Protein AF-A0A8T6RBJ7-F1 (afdb_monomer)

Solvent-accessible surface area (backbone atoms only — not comparable to full-atom values): 4132 Å² total; per-residue (Å²): 97,73,65,60,36,66,70,40,97,50,73,37,40,67,64,57,52,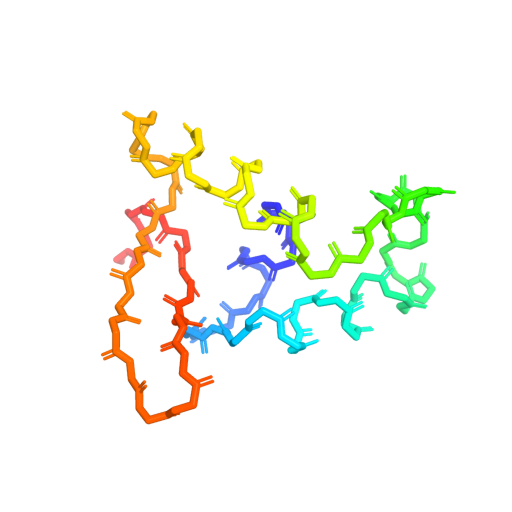52,57,54,33,71,33,80,96,28,41,91,73,36,85,74,69,59,57,74,68,55,46,52,57,55,48,50,56,35,38,77,70,58,53,28,45,77,43,86,51,96,94,46,56,29,37,29,50,46,86,84,123

Nearest PDB structures (foldseek):
  4jba-assembly1_B  TM=7.551E-01  e=8.838E-02  Escherichia coli K-12
  6dk4-assembly1_B-2  TM=7.869E-01  e=2.234E-01  Campylobacter jejuni
  5k1y-assembly1_F  TM=6.653E-01  e=1.501E-01  Sulfolobus sp. NOB8H2
  3jth-assembly1_A  TM=6.872E-01  e=2.725E-01  Vibrio vulnificus CMCP6
  3htu-assembly2_C  TM=7.032E-01  e=1.250E+00  Homo sapiens

Secondary structure (DSSP, 8-state):
-HHHHHH-SS-EEHHHHHHHHTSGGGGGG-TT---HHHHHHHHHHHHHTTSEEEEEETTEEEEEETT--

Sequence (69 aa):
MLRILKDASGDLTTAEILESAHREEHSEICQDCAGGDAFIVAARQLVERGLITRKLAKGGYRWRIAGDE

pLDDT: mean 81.04, std 10.54, range [46.0, 92.38]

Radius of gyration: 11.26 Å; Cα contacts (8 Å, |Δi|>4): 77; chains: 1; bounding box: 29×28×28 Å

Mean predicted aligned error: 5.63 Å

Structure (mmCIF, N/CA/C/O backbone):
data_AF-A0A8T6RBJ7-F1
#
_entry.id   AF-A0A8T6RBJ7-F1
#
loop_
_atom_site.group_PDB
_atom_site.id
_atom_site.type_symbol
_atom_site.label_atom_id
_atom_site.label_alt_id
_atom_site.label_comp_id
_atom_site.label_asym_id
_atom_site.label_entity_id
_atom_site.label_seq_id
_atom_site.pdbx_PDB_ins_code
_atom_site.Cartn_x
_atom_site.Cartn_y
_atom_site.Cartn_z
_atom_site.occupancy
_atom_site.B_iso_or_equiv
_atom_site.auth_seq_id
_atom_site.auth_comp_id
_atom_site.auth_asym_id
_atom_site.auth_atom_id
_atom_site.pdbx_PDB_model_num
ATOM 1 N N . MET A 1 1 ? 6.455 -5.331 1.314 1.00 73.31 1 MET A N 1
ATOM 2 C CA . MET A 1 1 ? 5.551 -4.177 1.537 1.00 73.31 1 MET A CA 1
ATOM 3 C C . MET A 1 1 ? 4.789 -4.228 2.863 1.00 73.31 1 MET A C 1
ATOM 5 O O . MET A 1 1 ? 5.039 -3.356 3.677 1.00 73.31 1 MET A O 1
ATOM 9 N N . LEU A 1 2 ? 3.882 -5.187 3.124 1.00 80.69 2 LEU A N 1
ATOM 10 C CA . LEU A 1 2 ? 3.118 -5.193 4.393 1.00 80.69 2 LEU A CA 1
ATOM 11 C C . LEU A 1 2 ? 4.024 -5.241 5.632 1.00 80.69 2 LEU A C 1
ATOM 13 O O . LEU A 1 2 ? 3.742 -4.569 6.612 1.00 80.69 2 LEU A O 1
ATOM 17 N N . ARG A 1 3 ? 5.137 -5.983 5.561 1.00 82.06 3 ARG A N 1
ATOM 18 C CA . ARG A 1 3 ? 6.150 -6.026 6.625 1.00 82.06 3 ARG A CA 1
ATOM 19 C C . ARG A 1 3 ? 6.809 -4.661 6.865 1.00 82.06 3 ARG A C 1
ATOM 21 O O . ARG A 1 3 ? 6.850 -4.227 8.000 1.00 82.06 3 ARG A O 1
ATOM 28 N N . ILE A 1 4 ? 7.179 -3.953 5.794 1.00 83.69 4 ILE A N 1
ATOM 29 C CA . ILE A 1 4 ? 7.730 -2.585 5.847 1.00 83.69 4 ILE A CA 1
ATOM 30 C C . ILE A 1 4 ? 6.737 -1.620 6.512 1.00 83.69 4 ILE A C 1
ATOM 32 O O . ILE A 1 4 ? 7.120 -0.820 7.352 1.00 83.69 4 ILE A O 1
ATOM 36 N N . LEU A 1 5 ? 5.447 -1.709 6.166 1.00 85.44 5 LEU A N 1
ATOM 37 C CA . LEU A 1 5 ? 4.410 -0.860 6.769 1.00 85.44 5 LEU A CA 1
ATOM 38 C C . LEU A 1 5 ? 4.094 -1.213 8.225 1.00 85.44 5 LEU A C 1
ATOM 40 O O . LEU A 1 5 ? 3.603 -0.349 8.937 1.00 85.44 5 LEU A O 1
ATOM 44 N N . LYS A 1 6 ? 4.325 -2.462 8.644 1.00 85.44 6 LYS A N 1
ATOM 45 C CA . LYS A 1 6 ? 4.198 -2.886 10.045 1.00 85.44 6 LYS A CA 1
ATOM 46 C C . LYS A 1 6 ? 5.390 -2.457 10.894 1.00 85.44 6 LYS A C 1
ATOM 48 O O . LYS A 1 6 ? 5.220 -2.199 12.074 1.00 85.44 6 LYS A O 1
ATOM 53 N N . ASP A 1 7 ? 6.581 -2.433 10.307 1.00 83.44 7 ASP A N 1
ATOM 54 C CA . ASP A 1 7 ? 7.795 -1.993 10.996 1.00 83.44 7 ASP A CA 1
ATOM 55 C C . ASP A 1 7 ? 7.833 -0.462 11.149 1.00 83.44 7 ASP A C 1
ATOM 57 O O . ASP A 1 7 ? 8.336 0.087 12.127 1.00 83.44 7 ASP A O 1
ATOM 61 N N . ALA A 1 8 ? 7.214 0.249 10.204 1.00 82.94 8 ALA A N 1
ATOM 62 C CA . ALA A 1 8 ? 7.088 1.693 10.252 1.00 82.94 8 ALA A CA 1
ATOM 63 C C . ALA A 1 8 ? 6.188 2.156 11.407 1.00 82.94 8 ALA A C 1
ATOM 65 O O . ALA A 1 8 ? 4.991 1.888 11.425 1.00 82.94 8 ALA A O 1
ATOM 66 N N . SER A 1 9 ? 6.722 2.986 12.306 1.00 77.00 9 SER A N 1
ATOM 67 C CA . SER A 1 9 ? 5.948 3.627 13.386 1.00 77.00 9 SER A CA 1
ATOM 68 C C . SER A 1 9 ? 5.000 4.745 12.905 1.00 77.00 9 SER A C 1
ATOM 70 O O . SER A 1 9 ? 4.582 5.596 13.691 1.00 77.00 9 SER A O 1
ATOM 72 N N . GLY A 1 10 ? 4.697 4.820 11.606 1.00 83.44 10 GLY A N 1
ATOM 73 C CA . GLY A 1 10 ? 3.978 5.938 11.006 1.00 83.44 10 GLY A CA 1
ATOM 74 C C . GLY A 1 10 ? 3.599 5.714 9.546 1.00 83.44 10 GLY A C 1
ATOM 75 O O . GLY A 1 10 ? 3.776 4.641 8.977 1.00 83.44 10 GLY A O 1
ATOM 76 N N . ASP A 1 11 ? 3.023 6.748 8.936 1.00 88.75 11 ASP A N 1
ATOM 77 C CA . ASP A 1 11 ? 2.698 6.722 7.514 1.00 88.75 11 ASP A CA 1
ATOM 78 C C . ASP A 1 11 ? 3.941 6.943 6.643 1.00 88.75 11 ASP A C 1
ATOM 80 O O . ASP A 1 11 ? 4.698 7.886 6.859 1.00 88.75 11 ASP A O 1
ATOM 84 N N . LEU A 1 12 ? 4.113 6.092 5.632 1.00 89.56 12 LEU A N 1
ATOM 85 C CA . LEU A 1 12 ? 5.229 6.159 4.691 1.00 89.56 12 LEU A CA 1
ATOM 86 C C . LEU A 1 12 ? 4.758 6.566 3.300 1.00 89.56 12 LEU A C 1
ATOM 88 O O . LEU A 1 12 ? 3.690 6.160 2.836 1.00 89.56 12 LEU A O 1
ATOM 92 N N . THR A 1 13 ? 5.574 7.336 2.593 1.00 90.81 13 THR A N 1
ATOM 93 C CA . THR A 1 13 ? 5.378 7.586 1.162 1.00 90.81 13 THR A CA 1
ATOM 94 C C . THR A 1 13 ? 5.735 6.354 0.331 1.00 90.81 13 THR A C 1
ATOM 96 O O . THR A 1 13 ? 6.489 5.483 0.760 1.00 90.81 13 THR A O 1
ATOM 99 N N . THR A 1 14 ? 5.228 6.283 -0.904 1.00 87.62 14 THR A N 1
ATOM 100 C CA . THR A 1 14 ? 5.635 5.228 -1.851 1.00 87.62 14 THR A CA 1
ATOM 101 C C . THR A 1 14 ? 7.156 5.181 -2.035 1.00 87.62 14 THR A C 1
ATOM 103 O O . THR A 1 14 ? 7.717 4.094 -2.105 1.00 87.62 14 THR A O 1
ATOM 106 N N . ALA A 1 15 ? 7.823 6.340 -2.071 1.00 86.62 15 ALA A N 1
ATOM 107 C CA . ALA A 1 15 ? 9.276 6.419 -2.188 1.00 86.62 15 ALA A CA 1
ATOM 108 C C . ALA A 1 15 ? 9.979 5.781 -0.983 1.00 86.62 15 ALA A C 1
ATOM 110 O O . ALA A 1 15 ? 10.798 4.892 -1.173 1.00 86.62 15 ALA A O 1
ATOM 111 N N . GLU A 1 16 ? 9.594 6.147 0.242 1.00 88.06 16 GLU A N 1
ATOM 112 C CA . GLU A 1 16 ? 10.182 5.573 1.461 1.00 88.06 16 GLU A CA 1
ATOM 113 C C . GLU A 1 16 ? 9.981 4.057 1.543 1.00 88.06 16 GLU A C 1
ATOM 115 O O . GLU A 1 16 ? 10.874 3.334 1.971 1.00 88.06 16 GLU A O 1
ATOM 120 N N . ILE A 1 17 ? 8.829 3.548 1.099 1.00 86.56 17 ILE A N 1
ATOM 121 C CA . ILE A 1 17 ? 8.571 2.103 1.103 1.00 86.56 17 ILE A CA 1
ATOM 122 C C . ILE A 1 17 ? 9.460 1.384 0.089 1.00 86.56 17 ILE A C 1
ATOM 124 O O . ILE A 1 17 ? 9.952 0.299 0.389 1.00 86.56 17 ILE A O 1
ATOM 128 N N . LEU A 1 18 ? 9.664 1.969 -1.092 1.00 83.81 18 LEU A N 1
ATOM 129 C CA . LEU A 1 18 ? 10.555 1.414 -2.111 1.00 83.81 18 LEU A CA 1
ATOM 130 C C . LEU A 1 18 ? 12.018 1.458 -1.660 1.00 83.81 18 LEU A C 1
ATOM 132 O O . LEU A 1 18 ? 12.721 0.464 -1.804 1.00 83.81 18 LEU A O 1
ATOM 136 N N . GLU A 1 19 ? 12.460 2.555 -1.043 1.00 85.06 19 GLU A N 1
ATOM 137 C CA . GLU A 1 19 ? 13.807 2.642 -0.470 1.00 85.06 19 GLU A CA 1
ATOM 138 C C . GLU A 1 19 ? 14.012 1.617 0.649 1.00 85.06 19 GLU A C 1
ATOM 140 O O . GLU A 1 19 ? 15.020 0.913 0.665 1.00 85.06 19 GLU A O 1
ATOM 145 N N . SER A 1 20 ? 13.035 1.459 1.546 1.00 83.50 20 SER A N 1
ATOM 146 C CA . SER A 1 20 ? 13.071 0.431 2.592 1.00 83.50 20 SER A CA 1
ATOM 147 C C . SER A 1 20 ? 13.048 -0.988 2.024 1.00 83.50 20 SER A C 1
ATOM 149 O O . SER A 1 20 ? 13.653 -1.881 2.611 1.00 83.50 20 SER A O 1
ATOM 151 N N . ALA A 1 21 ? 12.384 -1.209 0.886 1.00 80.06 21 ALA A N 1
ATOM 152 C CA . ALA A 1 21 ? 12.353 -2.506 0.213 1.00 80.06 21 ALA A CA 1
ATOM 153 C C . ALA A 1 21 ? 13.704 -2.881 -0.419 1.00 80.06 21 ALA A C 1
ATOM 155 O O . ALA A 1 21 ? 13.994 -4.065 -0.551 1.00 80.06 21 ALA A O 1
ATOM 156 N N . HIS A 1 22 ? 14.537 -1.894 -0.766 1.00 78.75 22 HIS A N 1
ATOM 157 C CA . HIS A 1 22 ? 15.894 -2.114 -1.277 1.00 78.75 22 HIS A CA 1
ATOM 158 C C . HIS A 1 22 ? 16.932 -2.398 -0.182 1.00 78.75 22 HIS A C 1
ATOM 160 O O . HIS A 1 22 ? 18.074 -2.733 -0.499 1.00 78.75 22 HIS A O 1
ATOM 166 N N . ARG A 1 23 ? 16.576 -2.265 1.100 1.00 80.88 23 ARG A N 1
ATOM 167 C CA . ARG A 1 23 ? 17.486 -2.592 2.203 1.00 80.88 23 ARG A CA 1
ATOM 168 C C . ARG A 1 23 ? 17.645 -4.102 2.352 1.00 80.88 23 ARG A C 1
ATOM 170 O O . ARG A 1 23 ? 16.706 -4.859 2.110 1.00 80.88 23 ARG A O 1
ATOM 177 N N . GLU A 1 24 ? 18.814 -4.535 2.822 1.00 71.50 24 GLU A N 1
ATOM 178 C CA . GLU A 1 24 ? 19.138 -5.958 3.010 1.00 71.50 24 GLU A CA 1
ATOM 179 C C . GLU A 1 24 ? 18.127 -6.684 3.916 1.00 71.50 24 GLU A C 1
ATOM 181 O O . GLU A 1 24 ? 17.736 -7.809 3.620 1.00 71.50 24 GLU A O 1
ATOM 186 N N . GLU A 1 25 ? 17.609 -5.997 4.941 1.00 74.25 25 GLU A N 1
ATOM 187 C CA . GLU A 1 25 ? 16.542 -6.463 5.850 1.00 74.25 25 GLU A CA 1
ATOM 188 C C . GLU A 1 25 ? 15.232 -6.868 5.143 1.00 74.25 25 GLU A C 1
ATOM 190 O O . GLU A 1 25 ? 14.445 -7.646 5.681 1.00 74.25 25 GLU A O 1
ATOM 195 N N . HIS A 1 26 ? 14.999 -6.374 3.925 1.00 71.31 26 HIS A N 1
ATOM 196 C CA . HIS A 1 26 ? 13.800 -6.637 3.130 1.00 71.31 26 HIS A CA 1
ATOM 197 C C . HIS A 1 26 ? 14.113 -7.232 1.753 1.00 71.31 26 HIS A C 1
ATOM 199 O O . HIS A 1 26 ? 13.206 -7.355 0.926 1.00 71.31 26 HIS A O 1
ATOM 205 N N . SER A 1 27 ? 15.361 -7.648 1.515 1.00 67.19 27 SER A N 1
ATOM 206 C CA . SER A 1 27 ? 15.813 -8.163 0.217 1.00 67.19 27 SER A CA 1
ATOM 207 C C . SER A 1 27 ? 15.040 -9.421 -0.215 1.00 67.19 27 SER A C 1
ATOM 209 O O . SER A 1 27 ? 14.744 -9.599 -1.395 1.00 67.19 27 SER A O 1
ATOM 211 N N . GLU A 1 28 ? 14.573 -10.230 0.746 1.00 67.31 28 GLU A N 1
ATOM 212 C CA . GLU A 1 28 ? 13.686 -11.384 0.510 1.00 67.31 28 GLU A CA 1
ATOM 213 C C . GLU A 1 28 ? 12.284 -10.998 -0.010 1.00 67.31 28 GLU A C 1
ATOM 215 O O . GLU A 1 28 ? 11.598 -11.801 -0.636 1.00 67.31 28 GLU A O 1
ATOM 220 N N . ILE A 1 29 ? 11.839 -9.765 0.250 1.00 67.00 29 ILE A N 1
ATOM 221 C CA . ILE A 1 29 ? 10.496 -9.263 -0.083 1.00 67.00 29 ILE A CA 1
ATOM 222 C C . ILE A 1 29 ? 10.494 -8.573 -1.454 1.00 67.00 29 ILE A C 1
ATOM 224 O O . ILE A 1 29 ? 9.434 -8.348 -2.039 1.00 67.00 29 ILE A O 1
ATOM 228 N N . CYS A 1 30 ? 11.675 -8.219 -1.957 1.00 63.09 30 CYS A N 1
ATOM 229 C CA . CYS A 1 30 ? 11.870 -7.317 -3.080 1.00 63.09 30 CYS A CA 1
ATOM 230 C C . CYS A 1 30 ? 12.826 -7.924 -4.119 1.00 63.09 30 CYS A C 1
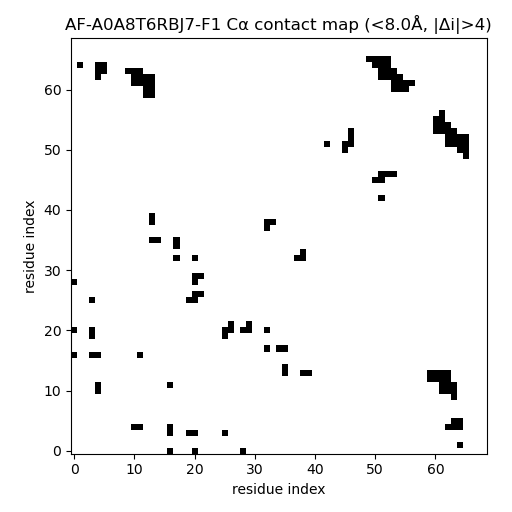ATOM 232 O O . CYS A 1 30 ? 13.758 -7.272 -4.572 1.00 63.09 30 CYS A O 1
ATOM 234 N N . GLN A 1 31 ? 12.604 -9.185 -4.510 1.00 56.75 31 GLN A N 1
ATOM 235 C CA . GLN A 1 31 ? 13.366 -9.790 -5.617 1.00 56.75 31 GLN A CA 1
ATOM 236 C C . GLN A 1 31 ? 13.069 -9.133 -6.975 1.00 56.75 31 GLN A C 1
ATOM 238 O O . GLN A 1 31 ? 13.879 -9.244 -7.888 1.00 56.75 31 GLN A O 1
ATOM 243 N N . ASP A 1 32 ? 11.923 -8.458 -7.096 1.00 55.16 32 ASP A N 1
ATOM 244 C CA . ASP A 1 32 ? 11.482 -7.749 -8.299 1.00 55.16 32 ASP A CA 1
ATOM 245 C C . ASP A 1 32 ? 10.534 -6.611 -7.892 1.00 55.16 32 ASP A C 1
ATOM 247 O O . ASP A 1 32 ? 9.347 -6.622 -8.214 1.00 55.16 32 ASP A O 1
ATOM 251 N N . CYS A 1 33 ? 10.994 -5.644 -7.086 1.00 61.78 33 CYS A N 1
ATOM 252 C CA . CYS A 1 33 ? 10.184 -4.440 -6.885 1.00 61.78 33 CYS A CA 1
ATOM 253 C C . CYS A 1 33 ? 10.133 -3.654 -8.196 1.00 61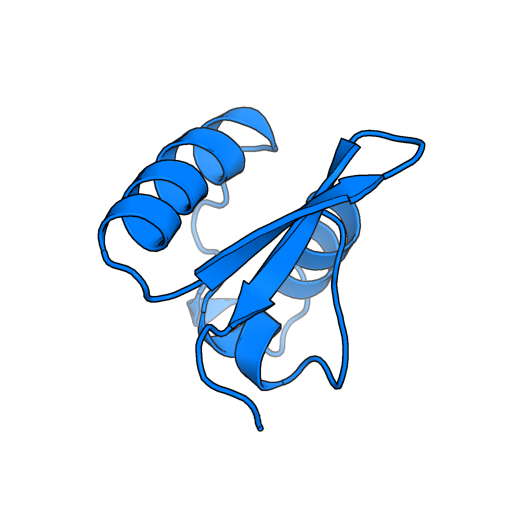.78 33 CYS A C 1
ATOM 255 O O . CYS A 1 33 ? 10.895 -2.716 -8.419 1.00 61.78 33 CYS A O 1
ATOM 257 N N . ALA A 1 34 ? 9.202 -4.041 -9.065 1.00 58.09 34 ALA A N 1
ATOM 258 C CA . ALA A 1 34 ? 8.724 -3.211 -10.144 1.00 58.09 34 ALA A CA 1
ATOM 259 C C . ALA A 1 34 ? 8.379 -1.838 -9.545 1.00 58.09 34 ALA A C 1
ATOM 261 O O . ALA A 1 34 ? 7.789 -1.762 -8.465 1.00 58.09 34 ALA A O 1
ATOM 262 N N . GLY A 1 35 ? 8.843 -0.772 -10.201 1.00 68.94 35 GLY A N 1
ATOM 263 C CA . GLY A 1 35 ? 8.876 0.587 -9.659 1.00 68.94 35 GLY A CA 1
ATOM 264 C C . GLY A 1 35 ? 7.529 1.144 -9.175 1.00 68.94 35 GLY A C 1
ATOM 265 O O . GLY A 1 35 ? 6.510 0.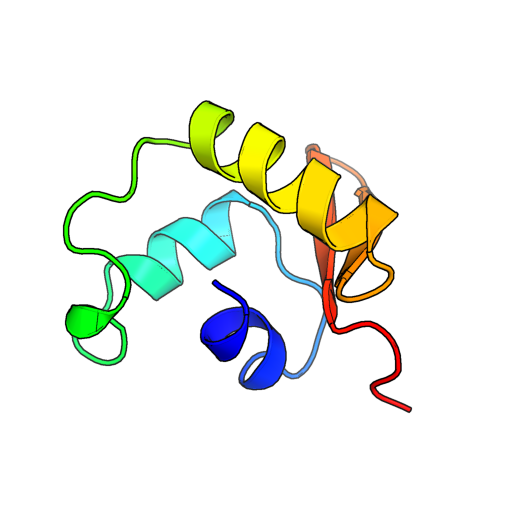457 -9.105 1.00 68.94 35 GLY A O 1
ATOM 266 N N . GLY A 1 36 ? 7.511 2.439 -8.848 1.00 74.06 36 GLY A N 1
ATOM 267 C CA . GLY A 1 36 ? 6.374 3.118 -8.208 1.00 74.06 36 GLY A CA 1
ATOM 268 C C . GLY A 1 36 ? 4.982 2.743 -8.730 1.00 74.06 36 GLY A C 1
ATOM 269 O O . GLY A 1 36 ? 4.078 2.543 -7.925 1.00 74.06 36 GLY A O 1
ATOM 270 N N . ASP A 1 37 ? 4.793 2.568 -10.037 1.00 79.62 37 ASP A N 1
ATOM 271 C CA . ASP A 1 37 ? 3.500 2.196 -10.623 1.00 79.62 37 ASP A CA 1
ATOM 272 C C . ASP A 1 37 ? 2.990 0.811 -10.199 1.00 79.62 37 ASP A C 1
ATOM 274 O O . ASP A 1 37 ? 1.828 0.675 -9.803 1.00 79.62 37 ASP A O 1
ATOM 278 N N . ALA A 1 38 ? 3.847 -0.213 -10.219 1.00 80.81 38 ALA A N 1
ATOM 279 C CA . ALA A 1 38 ? 3.465 -1.564 -9.808 1.00 80.81 38 ALA A CA 1
ATOM 280 C C . ALA A 1 38 ? 3.130 -1.606 -8.313 1.00 80.81 38 ALA A C 1
ATOM 282 O O . ALA A 1 38 ? 2.148 -2.236 -7.905 1.00 80.81 38 ALA A O 1
ATOM 283 N N . PHE A 1 39 ? 3.878 -0.841 -7.511 1.00 83.38 39 PHE A N 1
ATOM 284 C CA . PHE A 1 39 ? 3.553 -0.623 -6.108 1.00 83.38 39 PHE A CA 1
ATOM 285 C C . PHE A 1 39 ? 2.147 -0.035 -5.941 1.00 83.38 39 PHE A C 1
ATOM 287 O O . PHE A 1 39 ? 1.357 -0.557 -5.159 1.00 83.38 39 PHE A O 1
ATOM 294 N N . ILE A 1 40 ? 1.801 1.029 -6.676 1.00 83.56 40 ILE A N 1
ATOM 295 C CA . ILE A 1 40 ? 0.489 1.684 -6.552 1.00 83.56 40 ILE A CA 1
ATOM 296 C C . ILE A 1 40 ? -0.648 0.715 -6.902 1.00 83.56 40 ILE A C 1
ATOM 298 O O . ILE A 1 40 ? -1.678 0.718 -6.223 1.00 83.56 40 ILE A O 1
ATOM 302 N N . VAL A 1 41 ? -0.482 -0.118 -7.934 1.00 86.81 41 VAL A N 1
ATOM 303 C CA . VAL A 1 41 ? -1.486 -1.122 -8.327 1.00 86.81 41 VAL A CA 1
ATOM 304 C C . VAL A 1 41 ? -1.682 -2.160 -7.221 1.00 86.81 41 VAL A C 1
ATOM 306 O O . VAL A 1 41 ? -2.818 -2.401 -6.807 1.00 86.81 41 VAL A O 1
ATOM 309 N N . ALA A 1 42 ? -0.596 -2.725 -6.690 1.00 85.44 42 ALA A N 1
ATOM 310 C CA . ALA A 1 42 ? -0.665 -3.688 -5.594 1.00 85.44 42 ALA A CA 1
ATOM 311 C C . ALA A 1 42 ? -1.254 -3.059 -4.319 1.00 85.44 42 ALA A C 1
ATOM 313 O O . ALA A 1 42 ? -2.131 -3.635 -3.672 1.00 85.44 42 ALA A O 1
ATOM 314 N N . ALA A 1 43 ? -0.833 -1.838 -3.986 1.00 86.75 43 ALA A N 1
ATOM 315 C CA . ALA A 1 43 ? -1.308 -1.109 -2.820 1.00 86.75 43 ALA A CA 1
ATOM 316 C C . ALA A 1 43 ? -2.808 -0.806 -2.897 1.00 86.75 43 ALA A C 1
ATOM 318 O O . ALA A 1 43 ? -3.497 -0.909 -1.885 1.00 86.75 43 ALA A O 1
ATOM 319 N N . ARG A 1 44 ? -3.354 -0.510 -4.085 1.00 87.94 44 ARG A N 1
ATOM 320 C CA . ARG A 1 44 ? -4.808 -0.353 -4.263 1.00 87.94 44 ARG A CA 1
ATOM 321 C C . ARG A 1 44 ? -5.570 -1.618 -3.879 1.00 87.94 44 ARG A C 1
ATOM 323 O O . ARG A 1 44 ? -6.508 -1.513 -3.096 1.00 87.94 44 ARG A O 1
ATOM 330 N N . GLN A 1 45 ? -5.122 -2.792 -4.326 1.00 88.88 45 GLN A N 1
ATOM 331 C CA . GLN A 1 45 ? -5.776 -4.051 -3.953 1.00 88.88 45 GLN A CA 1
ATOM 332 C C . GLN A 1 45 ? -5.735 -4.304 -2.440 1.00 88.88 45 GLN A C 1
ATOM 334 O O . GLN A 1 45 ? -6.675 -4.853 -1.871 1.00 88.88 45 GLN A O 1
ATOM 339 N N . LEU A 1 46 ? -4.655 -3.901 -1.767 1.00 89.25 46 LEU A N 1
ATOM 340 C CA . LEU A 1 46 ? -4.531 -4.031 -0.314 1.00 89.25 46 LEU A CA 1
ATOM 341 C C . LEU A 1 46 ? -5.427 -3.041 0.443 1.00 89.25 46 LEU A C 1
ATOM 343 O O . LEU A 1 46 ? -5.948 -3.396 1.499 1.00 89.25 46 LEU A O 1
ATOM 347 N N . VAL A 1 47 ? -5.647 -1.840 -0.102 1.00 91.81 47 VAL A N 1
ATOM 348 C CA . VAL A 1 47 ? -6.638 -0.887 0.426 1.00 91.81 47 VAL A CA 1
ATOM 349 C C . VAL A 1 47 ? -8.049 -1.452 0.296 1.00 91.81 47 VAL A C 1
ATOM 351 O 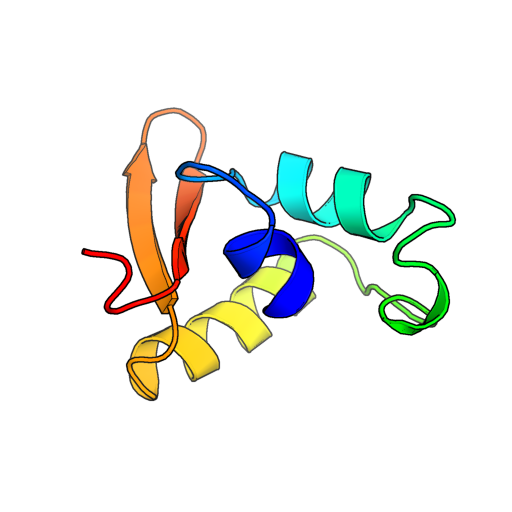O . VAL A 1 47 ? -8.808 -1.407 1.257 1.00 91.81 47 VAL A O 1
ATOM 354 N N . GLU A 1 48 ? -8.397 -2.028 -0.857 1.00 91.06 48 GLU A N 1
ATOM 355 C CA . GLU A 1 48 ? -9.719 -2.636 -1.079 1.00 91.06 48 GLU A CA 1
ATOM 356 C C . GLU A 1 48 ? -9.988 -3.819 -0.142 1.00 91.06 48 GLU A C 1
ATOM 358 O O . GLU A 1 48 ? -11.118 -4.034 0.285 1.00 91.06 48 GLU A O 1
ATOM 363 N N . ARG A 1 49 ? -8.938 -4.556 0.233 1.00 90.25 49 ARG A N 1
ATOM 364 C CA . ARG A 1 49 ? -9.004 -5.638 1.229 1.00 90.25 49 ARG A CA 1
ATOM 365 C C . ARG A 1 49 ? -9.000 -5.141 2.677 1.00 90.25 49 ARG A C 1
ATOM 367 O O . ARG A 1 49 ? -9.042 -5.966 3.584 1.00 90.25 49 ARG A O 1
ATOM 374 N N . GLY A 1 50 ? -8.898 -3.831 2.905 1.00 91.81 50 GLY A N 1
ATOM 375 C CA . GLY A 1 50 ? -8.834 -3.246 4.243 1.00 91.81 50 GLY A CA 1
ATOM 376 C C . GLY A 1 50 ? -7.559 -3.594 5.013 1.00 91.81 50 GLY A C 1
ATOM 377 O O . GLY A 1 50 ? -7.582 -3.582 6.235 1.00 91.81 50 GLY A O 1
ATOM 378 N N . LEU A 1 51 ? -6.460 -3.931 4.326 1.00 89.38 51 LEU A N 1
ATOM 379 C CA . LEU A 1 51 ? -5.183 -4.293 4.959 1.00 89.38 51 LEU A CA 1
ATOM 380 C C . LEU A 1 51 ? -4.272 -3.084 5.179 1.00 89.38 51 LEU A C 1
ATOM 382 O O . LEU A 1 51 ? -3.458 -3.081 6.098 1.00 89.38 51 LEU A O 1
ATOM 386 N N . ILE A 1 52 ? -4.388 -2.064 4.331 1.00 91.50 52 ILE A N 1
ATOM 387 C CA . ILE A 1 52 ? -3.658 -0.801 4.460 1.00 91.50 52 ILE A CA 1
ATOM 388 C C . ILE A 1 52 ? -4.611 0.366 4.223 1.00 91.50 52 ILE A C 1
ATOM 390 O O . ILE A 1 52 ? -5.595 0.245 3.496 1.00 91.50 52 ILE A O 1
ATOM 394 N N . THR A 1 53 ? -4.294 1.521 4.788 1.00 92.38 53 THR A N 1
ATOM 395 C CA . THR A 1 53 ? -4.978 2.781 4.506 1.00 92.38 53 THR A CA 1
ATOM 396 C C . THR A 1 53 ? -4.084 3.687 3.671 1.00 92.38 53 THR A C 1
ATOM 398 O O . THR A 1 53 ? -2.854 3.590 3.711 1.00 92.38 53 THR A O 1
ATOM 401 N N . ARG A 1 54 ? -4.710 4.574 2.889 1.00 90.88 54 ARG A N 1
ATOM 402 C CA . ARG A 1 54 ? -4.009 5.633 2.160 1.00 90.88 54 ARG A CA 1
ATOM 403 C C . ARG A 1 54 ? -4.514 6.999 2.598 1.00 90.88 54 ARG A C 1
ATOM 405 O O . ARG A 1 54 ? -5.721 7.207 2.718 1.00 90.88 54 ARG A O 1
ATOM 412 N N . LYS A 1 55 ? -3.602 7.955 2.722 1.00 90.69 55 LYS A N 1
ATOM 413 C CA . LYS A 1 55 ? -3.905 9.371 2.929 1.00 90.69 55 LYS A CA 1
ATOM 414 C C . LYS A 1 55 ? -3.262 10.188 1.819 1.00 90.69 55 LYS A C 1
ATOM 416 O O . LYS A 1 55 ? -2.091 9.994 1.503 1.00 90.69 55 LYS A O 1
ATOM 421 N N . 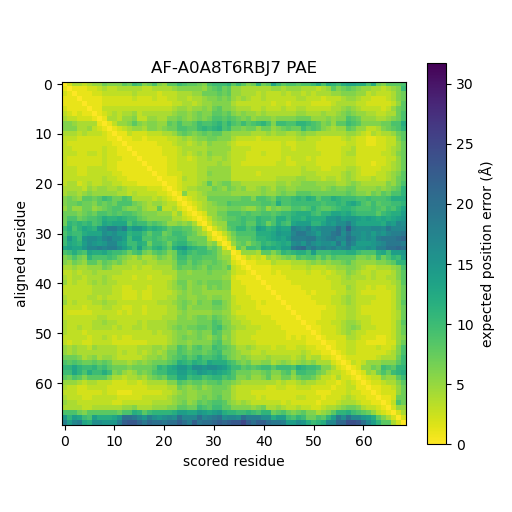LEU A 1 56 ? -4.024 11.097 1.219 1.00 87.94 56 LEU A N 1
ATOM 422 C CA . LEU A 1 56 ? -3.463 12.052 0.268 1.00 87.94 56 LEU A CA 1
ATOM 423 C C . LEU A 1 56 ? -2.687 13.128 1.042 1.00 87.94 56 LEU A C 1
ATOM 425 O O . LEU A 1 56 ? -3.224 13.731 1.971 1.00 87.94 56 LEU A O 1
ATOM 429 N N . ALA A 1 57 ? -1.433 13.360 0.664 1.00 84.44 57 ALA A N 1
ATOM 430 C CA . ALA A 1 57 ? -0.567 14.383 1.241 1.00 84.44 57 ALA A CA 1
ATOM 431 C C . ALA A 1 57 ? 0.177 15.147 0.132 1.00 84.44 57 ALA A C 1
ATOM 433 O O . ALA A 1 57 ? 0.142 14.770 -1.043 1.00 84.44 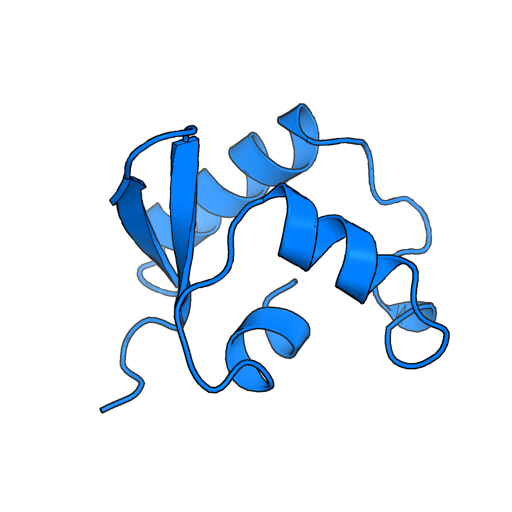57 ALA A O 1
ATOM 434 N N . LYS A 1 58 ? 0.873 16.235 0.491 1.00 80.31 58 LYS A N 1
ATOM 435 C CA . LYS A 1 58 ? 1.759 16.926 -0.459 1.00 80.31 58 LYS A CA 1
ATOM 436 C C . LYS A 1 58 ? 2.809 15.938 -0.975 1.00 80.31 58 LYS A C 1
ATOM 438 O O . LYS A 1 58 ? 3.548 15.369 -0.180 1.00 80.31 58 LYS A O 1
ATOM 443 N N . GLY A 1 59 ? 2.854 15.748 -2.294 1.00 78.12 59 GLY A N 1
ATOM 444 C CA . GL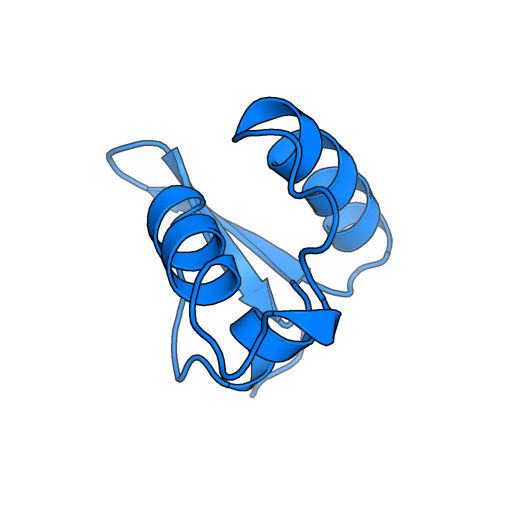Y A 1 59 ? 3.794 14.836 -2.952 1.00 78.12 59 GLY A CA 1
ATOM 445 C C . GLY A 1 59 ? 3.279 13.414 -3.202 1.00 78.12 59 GLY A C 1
ATOM 446 O O . GLY A 1 59 ? 4.031 12.614 -3.743 1.00 78.12 59 GLY A O 1
ATOM 447 N N . GLY A 1 60 ? 2.021 13.087 -2.870 1.00 84.56 60 GLY A N 1
ATOM 448 C CA . GLY A 1 60 ? 1.401 11.816 -3.268 1.00 84.56 60 GLY A CA 1
ATOM 449 C C . GLY A 1 60 ? 0.609 11.123 -2.161 1.00 84.56 60 GLY A C 1
ATOM 450 O O . GLY A 1 60 ? -0.003 11.764 -1.306 1.00 84.56 60 GLY A O 1
ATOM 451 N N . TYR A 1 61 ? 0.594 9.791 -2.204 1.00 89.31 61 TYR A N 1
ATOM 452 C CA . TYR A 1 61 ? -0.055 8.966 -1.190 1.00 89.31 61 TYR A CA 1
ATOM 453 C C . TYR A 1 61 ? 0.910 8.620 -0.066 1.00 89.31 61 TYR A C 1
ATOM 455 O O . TYR A 1 61 ? 2.073 8.290 -0.303 1.00 89.31 61 TYR A O 1
ATOM 463 N N . ARG A 1 62 ? 0.377 8.640 1.151 1.00 91.12 62 ARG A N 1
ATOM 464 C CA . ARG A 1 62 ? 1.000 8.030 2.313 1.00 91.12 62 ARG A CA 1
ATOM 465 C C . ARG A 1 62 ? 0.220 6.803 2.743 1.00 91.12 62 ARG A C 1
ATOM 467 O O . ARG A 1 62 ? -1.011 6.826 2.722 1.00 91.12 62 ARG A O 1
ATOM 474 N N . TRP A 1 63 ? 0.939 5.758 3.110 1.00 91.25 63 TRP A N 1
ATOM 475 C CA . TRP A 1 63 ? 0.418 4.425 3.365 1.00 91.25 63 TRP A CA 1
ATOM 476 C C . TRP A 1 63 ? 0.677 4.032 4.810 1.00 91.25 63 TRP A C 1
ATOM 478 O O . TRP A 1 63 ? 1.722 4.363 5.367 1.00 91.25 63 TRP A O 1
ATOM 488 N N . ARG A 1 64 ? -0.264 3.302 5.400 1.00 92.06 64 ARG A N 1
ATOM 489 C CA . ARG A 1 64 ? -0.157 2.744 6.752 1.00 92.06 64 ARG A CA 1
ATOM 490 C C . ARG A 1 64 ? -0.890 1.411 6.808 1.00 92.06 64 ARG A C 1
ATOM 492 O O . ARG A 1 64 ? -1.835 1.223 6.044 1.00 92.06 64 ARG A O 1
ATOM 499 N N . ILE A 1 65 ? -0.497 0.498 7.692 1.00 91.25 65 ILE A N 1
ATOM 500 C CA . ILE A 1 65 ? -1.294 -0.703 7.962 1.00 91.25 65 ILE A CA 1
ATOM 501 C C . ILE A 1 65 ? -2.671 -0.305 8.537 1.00 91.25 65 ILE A C 1
ATOM 503 O O . ILE A 1 65 ? -2.805 0.695 9.244 1.00 91.25 65 ILE A O 1
ATOM 507 N N . ALA A 1 66 ? -3.725 -1.018 8.152 1.00 87.00 66 ALA A N 1
ATOM 508 C CA . ALA A 1 66 ? -5.056 -0.790 8.703 1.00 87.00 66 ALA A CA 1
ATOM 509 C C . ALA A 1 66 ? -5.174 -1.489 10.066 1.00 87.00 66 ALA A C 1
ATOM 511 O O . ALA A 1 66 ? -4.793 -2.653 10.183 1.00 87.00 66 ALA A O 1
ATOM 512 N N . GLY A 1 67 ? -5.708 -0.790 11.071 1.00 74.69 67 GLY A N 1
ATOM 513 C CA . GLY A 1 67 ? -5.922 -1.346 12.412 1.00 74.69 67 GLY A CA 1
ATOM 514 C C . GLY A 1 67 ? -4.702 -1.340 13.341 1.00 74.69 67 GLY A C 1
ATOM 515 O O . GLY A 1 67 ? -4.734 -2.046 14.341 1.00 74.69 67 GLY A O 1
ATOM 516 N N . ASP A 1 68 ? -3.650 -0.575 13.029 1.00 57.59 68 ASP A N 1
ATOM 517 C CA . ASP A 1 68 ? -2.632 -0.194 14.025 1.00 57.59 68 ASP A CA 1
ATOM 518 C C . ASP A 1 68 ? -3.207 0.955 14.869 1.00 57.59 68 ASP A C 1
ATOM 520 O O . ASP A 1 68 ? -3.106 2.133 14.502 1.00 57.59 68 ASP A O 1
AT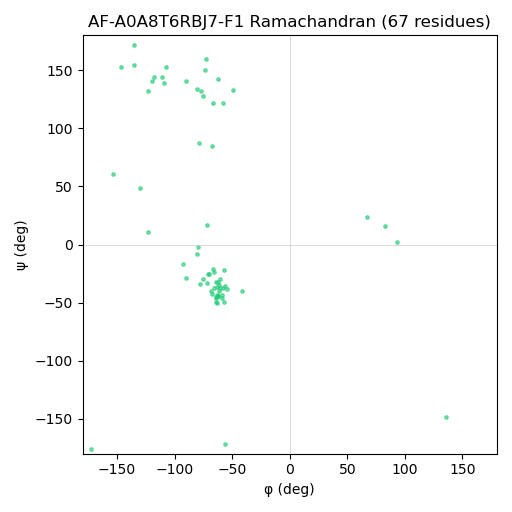OM 524 N N . GLU A 1 69 ? -3.918 0.582 15.929 1.00 46.00 69 GLU A N 1
ATOM 525 C CA . GLU A 1 69 ? -4.338 1.440 17.043 1.00 46.00 69 GLU A CA 1
ATOM 526 C C . GLU A 1 69 ? -3.722 0.913 18.341 1.00 46.00 69 GLU A C 1
ATOM 528 O O . GLU A 1 69 ? -3.728 -0.326 18.536 1.00 46.00 69 GLU A O 1
#

Foldseek 3Di:
DLVLQVVDPDWDDLVRSVVVCPDPVNVVVPVPPPDSVVVVVVVVVCVVVQQKDWDADVPGIIIHGHPPD